Protein AF-A0A164TH46-F1 (afdb_monomer)

Foldseek 3Di:
DDDDDDDDDDPDPDPPDPPPPVVVVVVVVVVVVVVLQDQDDDPVDDPVCSVVVSVVCSVCVVPDDPDPVCPPPDPPDDDDDCPVPDDDDDDDDDDDDPVVVVVVD

Secondary structure (DSSP, 8-state):
-----------------PPPHHHHHHHHHHHHHHTT------TTS-HHHHHHHHHHHHHTTTTS-SSGGGTT--SS-------TTPPPPP-PPP---HHHHHH--

Organism: NCBI:txid35525

Radius of gyration: 31.92 Å; Cα contacts (8 Å, |Δi|>4): 15; chains: 1; bounding box: 46×37×109 Å

Sequence (105 aa):
MAFRIHPTHHFVNKFRSKPPLLIAKTIRIILAHFLKFEPVVISDVDTEFQVPLSKLLNGLHELFASKDSELGNTNLIKHTIDTQGRGPLRQRPYRVKKNQIQLLK

Structure (mmCIF, N/CA/C/O backbone):
data_AF-A0A164TH46-F1
#
_entry.id   AF-A0A164TH46-F1
#
loop_
_atom_site.group_PDB
_atom_site.id
_atom_site.type_symbol
_atom_site.label_atom_id
_atom_site.label_alt_id
_atom_site.label_comp_id
_atom_site.label_asym_id
_atom_site.label_entity_id
_atom_site.label_seq_id
_atom_site.pdbx_PDB_ins_code
_atom_site.Cartn_x
_atom_site.Cartn_y
_atom_site.Cartn_z
_atom_site.occupancy
_atom_site.B_iso_or_equiv
_atom_site.auth_seq_id
_atom_site.auth_comp_id
_atom_site.auth_asym_id
_atom_site.auth_atom_id
_atom_site.pdbx_PDB_model_num
ATOM 1 N N . MET A 1 1 ? 17.368 -0.839 -87.826 1.00 39.66 1 MET A N 1
ATOM 2 C CA . MET A 1 1 ? 16.289 -1.825 -87.590 1.00 39.66 1 MET A CA 1
ATOM 3 C C . MET A 1 1 ? 15.720 -1.572 -86.205 1.00 39.66 1 MET A C 1
ATOM 5 O O . MET A 1 1 ? 16.474 -1.618 -85.245 1.00 39.66 1 MET A O 1
ATOM 9 N N . ALA A 1 2 ? 14.447 -1.184 -86.118 1.00 45.12 2 ALA A N 1
ATOM 10 C CA . ALA A 1 2 ? 13.779 -0.818 -84.871 1.00 45.12 2 ALA A CA 1
ATOM 11 C C . ALA A 1 2 ? 12.990 -2.018 -84.333 1.00 45.12 2 ALA A C 1
ATOM 13 O O . ALA A 1 2 ? 12.201 -2.600 -85.075 1.00 45.12 2 ALA A O 1
ATOM 14 N N . PHE A 1 3 ? 13.176 -2.361 -83.057 1.00 39.69 3 PHE A N 1
ATOM 15 C CA . PHE A 1 3 ? 12.350 -3.352 -82.370 1.00 39.69 3 PHE A CA 1
ATOM 16 C C . PHE A 1 3 ? 11.459 -2.668 -81.334 1.00 39.69 3 PHE A C 1
ATOM 18 O O . PHE A 1 3 ? 11.908 -1.932 -80.459 1.00 39.69 3 PHE A O 1
ATOM 25 N N . ARG A 1 4 ? 10.162 -2.894 -81.526 1.00 41.31 4 ARG A N 1
ATOM 26 C CA . ARG A 1 4 ? 9.017 -2.352 -80.800 1.00 41.31 4 ARG A CA 1
ATOM 27 C C . ARG A 1 4 ? 8.765 -3.225 -79.569 1.00 41.31 4 ARG A C 1
ATOM 29 O O . ARG A 1 4 ? 8.612 -4.433 -79.722 1.00 41.31 4 ARG A O 1
ATOM 36 N N . ILE A 1 5 ? 8.689 -2.637 -78.377 1.00 52.75 5 ILE A N 1
ATOM 37 C CA . ILE A 1 5 ? 8.280 -3.345 -77.153 1.00 52.75 5 ILE A CA 1
ATOM 38 C C . ILE A 1 5 ? 6.852 -2.898 -76.816 1.00 52.75 5 ILE A C 1
ATOM 40 O O . ILE A 1 5 ? 6.593 -1.703 -76.684 1.00 52.75 5 ILE A O 1
ATOM 44 N N . HIS A 1 6 ? 5.920 -3.850 -76.733 1.00 46.22 6 HIS A N 1
ATOM 45 C CA . HIS A 1 6 ? 4.536 -3.612 -76.308 1.00 46.22 6 HIS A CA 1
ATOM 46 C C . HIS A 1 6 ? 4.397 -3.713 -74.772 1.00 46.22 6 HIS A C 1
ATOM 48 O O . HIS A 1 6 ? 5.138 -4.482 -74.159 1.00 46.22 6 HIS A O 1
ATOM 54 N N . PRO A 1 7 ? 3.458 -2.977 -74.139 1.00 68.12 7 PRO A N 1
ATOM 55 C CA . PRO A 1 7 ? 3.336 -2.892 -72.684 1.00 68.12 7 PRO A CA 1
ATOM 56 C C . PRO A 1 7 ? 2.164 -3.727 -72.144 1.00 68.12 7 PRO A C 1
ATOM 58 O O . PRO A 1 7 ? 1.053 -3.593 -72.638 1.00 68.12 7 PRO A O 1
ATOM 61 N N . THR A 1 8 ? 2.365 -4.505 -71.079 1.00 52.75 8 THR A N 1
ATOM 62 C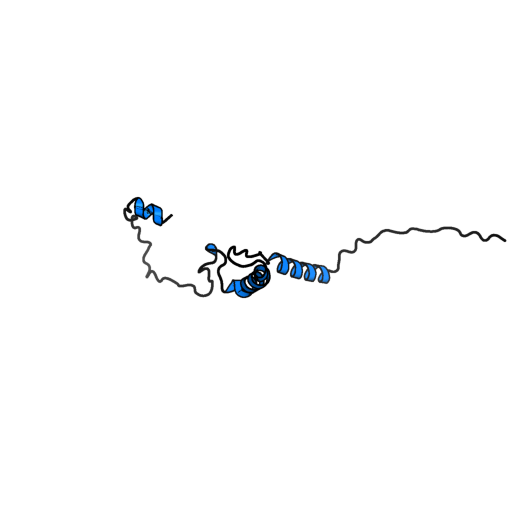 CA . THR A 1 8 ? 1.299 -5.104 -70.236 1.00 52.75 8 THR A CA 1
ATOM 63 C C . THR A 1 8 ? 1.954 -5.607 -68.940 1.00 52.75 8 THR A C 1
ATOM 65 O O . THR A 1 8 ? 3.032 -6.176 -69.027 1.00 52.75 8 THR A O 1
ATOM 68 N N . HIS A 1 9 ? 1.441 -5.525 -67.713 1.00 48.47 9 HIS A N 1
ATOM 69 C CA . HIS A 1 9 ? 0.189 -5.051 -67.134 1.00 48.47 9 HIS A CA 1
ATOM 70 C C . HIS A 1 9 ? 0.443 -4.896 -65.611 1.00 48.47 9 HIS A C 1
ATOM 72 O O . HIS A 1 9 ? 1.168 -5.692 -65.025 1.00 48.47 9 HIS A O 1
ATOM 78 N N . HIS A 1 10 ? -0.210 -3.915 -64.982 1.00 51.81 10 HIS A N 1
ATOM 79 C CA . HIS A 1 10 ? -0.622 -3.885 -63.568 1.00 51.81 10 HIS A CA 1
ATOM 80 C C . HIS A 1 10 ? 0.406 -4.171 -62.446 1.00 51.81 10 HIS A C 1
ATOM 82 O O . HIS A 1 10 ? 0.539 -5.287 -61.949 1.00 51.81 10 HIS A O 1
ATOM 88 N N . PHE A 1 11 ? 0.975 -3.099 -61.883 1.00 44.53 11 PHE A N 1
ATOM 89 C CA . PHE A 1 11 ? 1.498 -3.116 -60.513 1.00 44.53 11 PHE A CA 1
ATOM 90 C C . PHE A 1 11 ? 0.313 -3.012 -59.535 1.00 44.53 11 PHE A C 1
ATOM 92 O O . PHE A 1 11 ? -0.232 -1.932 -59.300 1.00 44.53 11 PHE A O 1
ATOM 99 N N . VAL A 1 12 ? -0.162 -4.147 -59.020 1.00 51.41 12 VAL A N 1
ATOM 100 C CA . VAL A 1 12 ? -1.200 -4.176 -57.981 1.00 51.41 12 VAL A CA 1
ATOM 101 C C . VAL A 1 12 ? -0.541 -3.913 -56.629 1.00 51.41 12 VAL A C 1
ATOM 103 O O . VAL A 1 12 ? 0.139 -4.771 -56.071 1.00 51.41 12 VAL A O 1
ATOM 106 N N . ASN A 1 13 ? -0.787 -2.726 -56.077 1.00 52.41 13 ASN A N 1
ATOM 107 C CA . ASN A 1 13 ? -0.523 -2.419 -54.675 1.00 52.41 13 ASN A CA 1
ATOM 108 C C . ASN A 1 13 ? -1.385 -3.328 -53.783 1.00 52.41 13 ASN A C 1
ATOM 110 O O . ASN A 1 13 ? -2.592 -3.117 -53.654 1.00 52.41 13 ASN A O 1
ATOM 114 N N . LYS A 1 14 ? -0.782 -4.337 -53.144 1.00 52.25 14 LYS A N 1
ATOM 115 C CA . LYS A 1 14 ? -1.473 -5.145 -52.125 1.00 52.25 14 LYS A CA 1
ATOM 116 C C . LYS A 1 14 ? -0.569 -5.548 -50.964 1.00 52.25 14 LYS A C 1
ATOM 118 O O . LYS A 1 14 ? -0.489 -6.715 -50.606 1.00 52.25 14 LYS A O 1
ATOM 123 N N . PHE A 1 15 ? 0.025 -4.567 -50.290 1.00 46.00 15 PHE A N 1
ATOM 124 C CA . PHE A 1 15 ? 0.522 -4.765 -48.925 1.00 46.00 15 PHE A CA 1
ATOM 125 C C . PHE A 1 15 ? -0.548 -4.356 -47.904 1.00 46.00 15 PHE A C 1
ATOM 127 O O . PHE A 1 15 ? -0.476 -3.325 -47.247 1.00 46.00 15 PHE A O 1
ATOM 134 N N . ARG A 1 16 ? -1.575 -5.200 -47.769 1.00 54.78 16 ARG A N 1
ATOM 135 C CA . ARG A 1 16 ? -2.364 -5.310 -46.529 1.00 54.78 16 ARG A CA 1
ATOM 136 C C . ARG A 1 16 ? -2.289 -6.749 -46.028 1.00 54.78 16 ARG A C 1
ATOM 138 O O . ARG A 1 16 ? -3.303 -7.427 -45.895 1.00 54.78 16 ARG A O 1
ATOM 145 N N . SER A 1 17 ? -1.081 -7.236 -45.768 1.00 54.84 17 SER A N 1
ATOM 146 C CA . SER A 1 17 ? -0.909 -8.443 -44.964 1.00 54.84 17 SER A CA 1
ATOM 147 C C . SER A 1 17 ? -1.011 -8.038 -43.496 1.00 54.84 17 SER A C 1
ATOM 149 O O . SER A 1 17 ? -0.112 -7.386 -42.966 1.00 54.84 17 SER A O 1
ATOM 151 N N . LYS A 1 18 ? -2.117 -8.394 -42.831 1.00 61.41 18 LYS A N 1
ATOM 152 C CA . LYS A 1 18 ? -2.158 -8.375 -41.363 1.00 61.41 18 LYS A CA 1
ATOM 153 C C . LYS A 1 18 ? -0.991 -9.247 -40.877 1.00 61.41 18 LYS A C 1
ATOM 155 O O . LYS A 1 18 ? -0.878 -10.373 -41.369 1.00 61.41 18 LYS A O 1
ATOM 160 N N . PRO A 1 19 ? -0.110 -8.752 -39.991 1.00 56.75 19 PRO A N 1
ATOM 161 C CA . PRO A 1 19 ? 1.031 -9.540 -39.556 1.00 56.75 19 PRO A CA 1
ATOM 162 C C . PRO A 1 19 ? 0.540 -10.831 -38.884 1.00 56.75 19 PRO A C 1
ATOM 164 O O . PRO A 1 19 ? -0.514 -10.823 -38.237 1.00 56.75 19 PRO A O 1
ATOM 167 N N . PRO A 1 20 ? 1.272 -11.947 -39.045 1.00 55.81 20 PRO A N 1
ATOM 168 C CA . PRO A 1 20 ? 0.910 -13.221 -38.444 1.00 55.81 20 PRO A CA 1
ATOM 169 C C . PRO A 1 20 ? 0.760 -13.064 -36.927 1.00 55.81 20 PRO A C 1
ATOM 171 O O . PRO A 1 20 ? 1.532 -12.356 -36.278 1.00 55.81 20 PRO A O 1
ATOM 174 N N . LEU A 1 21 ? -0.246 -13.743 -36.368 1.00 58.75 21 LEU A N 1
ATOM 175 C CA . LEU A 1 21 ? -0.675 -13.651 -34.964 1.00 58.75 21 LEU A CA 1
ATOM 176 C C . LEU A 1 21 ? 0.472 -13.796 -33.949 1.00 58.75 21 LEU A C 1
ATOM 178 O O . LEU A 1 21 ? 0.381 -13.243 -32.857 1.00 58.75 21 LEU A O 1
ATOM 182 N N . LEU A 1 22 ? 1.547 -14.502 -34.314 1.00 58.38 22 LEU A N 1
ATOM 183 C CA . LEU A 1 22 ? 2.764 -14.649 -33.513 1.00 58.38 22 LEU A CA 1
ATOM 184 C C . LEU A 1 22 ? 3.525 -13.322 -33.366 1.00 58.38 22 LEU A C 1
ATOM 186 O O . LEU A 1 22 ? 3.768 -12.909 -32.241 1.00 58.38 22 LEU A O 1
ATOM 190 N N . ILE A 1 23 ? 3.800 -12.607 -34.464 1.00 56.22 23 ILE A N 1
ATOM 191 C CA . ILE A 1 23 ? 4.513 -11.314 -34.450 1.00 56.22 23 ILE A CA 1
ATOM 192 C C . ILE A 1 23 ? 3.709 -10.270 -33.666 1.00 56.22 23 ILE A C 1
ATOM 194 O O . ILE A 1 23 ? 4.257 -9.545 -32.837 1.00 56.22 23 ILE A O 1
ATOM 198 N N . ALA A 1 24 ? 2.388 -10.240 -33.862 1.00 56.44 24 ALA A N 1
ATOM 199 C CA . ALA A 1 24 ? 1.506 -9.347 -33.116 1.00 56.44 24 ALA A CA 1
ATOM 200 C C . ALA A 1 24 ? 1.474 -9.669 -31.607 1.00 56.44 24 ALA A C 1
ATOM 202 O O . ALA A 1 24 ? 1.404 -8.751 -30.790 1.00 56.44 24 ALA A O 1
ATOM 203 N N . LYS A 1 25 ? 1.561 -10.952 -31.216 1.00 59.25 25 LYS A N 1
ATOM 204 C CA . LYS A 1 25 ? 1.638 -11.374 -29.805 1.00 59.25 25 LYS A CA 1
ATOM 205 C C . LYS A 1 25 ? 2.944 -10.932 -29.152 1.00 59.25 25 LYS 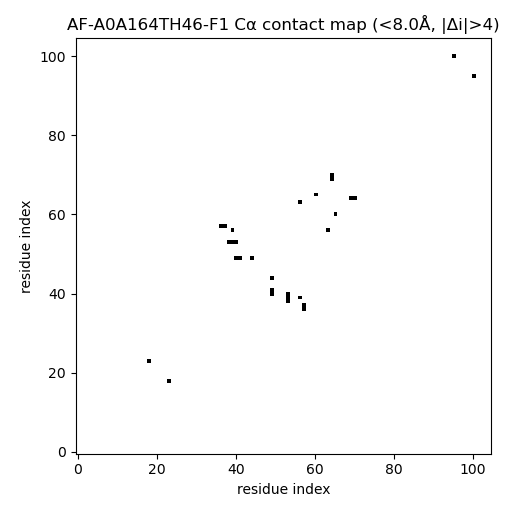A C 1
ATOM 207 O O . LYS A 1 25 ? 2.897 -10.376 -28.059 1.00 59.25 25 LYS A O 1
ATOM 212 N N . THR A 1 26 ? 4.084 -11.134 -29.811 1.00 63.44 26 THR A N 1
ATOM 213 C CA . THR A 1 26 ? 5.397 -10.773 -29.255 1.00 63.44 26 THR A CA 1
ATOM 214 C C . THR A 1 26 ? 5.549 -9.259 -29.127 1.00 63.44 26 THR A C 1
ATOM 216 O O . THR A 1 26 ? 5.961 -8.777 -28.077 1.00 63.44 26 THR A O 1
ATOM 219 N N . ILE A 1 27 ? 5.113 -8.498 -30.140 1.00 66.75 27 ILE A N 1
ATOM 220 C CA . ILE A 1 27 ? 5.082 -7.028 -30.092 1.00 66.75 27 ILE A CA 1
ATOM 221 C C . ILE A 1 27 ? 4.196 -6.542 -28.941 1.00 66.75 27 ILE A C 1
ATOM 223 O O . ILE A 1 27 ? 4.599 -5.651 -28.205 1.00 66.75 27 ILE A O 1
ATOM 227 N N . ARG A 1 28 ? 3.023 -7.157 -28.730 1.00 64.50 28 ARG A N 1
ATOM 228 C CA . ARG A 1 28 ? 2.109 -6.803 -27.633 1.00 64.50 28 ARG A CA 1
ATOM 229 C C . ARG A 1 28 ? 2.698 -7.088 -26.249 1.00 64.50 28 ARG A C 1
ATOM 231 O O . ARG A 1 28 ? 2.463 -6.303 -25.339 1.00 64.50 28 ARG A O 1
ATOM 238 N N . ILE A 1 29 ? 3.452 -8.176 -26.088 1.00 61.44 29 ILE A N 1
ATOM 239 C CA . ILE A 1 29 ? 4.138 -8.515 -24.829 1.00 61.44 29 ILE A CA 1
ATOM 240 C C . ILE A 1 29 ? 5.268 -7.520 -24.550 1.00 61.44 29 ILE A C 1
ATOM 242 O O . ILE A 1 29 ? 5.352 -6.993 -23.444 1.00 61.44 29 ILE A O 1
ATOM 246 N N . ILE A 1 30 ? 6.094 -7.221 -25.556 1.00 65.06 30 ILE A N 1
ATOM 247 C CA . ILE A 1 30 ? 7.199 -6.260 -25.436 1.00 65.06 30 ILE A CA 1
ATOM 248 C C . ILE A 1 30 ? 6.654 -4.858 -25.133 1.00 65.06 30 ILE A C 1
ATOM 250 O O . ILE A 1 30 ? 7.135 -4.207 -24.210 1.00 65.06 30 ILE A O 1
ATOM 254 N N . LEU A 1 31 ? 5.599 -4.426 -25.832 1.00 65.75 31 LEU A N 1
ATOM 255 C CA . LEU A 1 31 ? 4.906 -3.168 -25.544 1.00 65.75 31 LEU A CA 1
ATOM 256 C C . LEU A 1 31 ? 4.310 -3.157 -24.137 1.00 65.75 31 LEU A C 1
ATOM 258 O O . LEU A 1 31 ? 4.496 -2.185 -23.424 1.00 65.75 31 LEU A O 1
ATOM 262 N N . ALA A 1 32 ? 3.638 -4.224 -23.699 1.00 60.66 32 ALA A N 1
ATOM 263 C CA . ALA A 1 32 ? 3.061 -4.282 -22.356 1.00 60.66 32 ALA A CA 1
ATOM 264 C C . ALA A 1 32 ? 4.124 -4.262 -21.245 1.00 60.66 32 ALA A C 1
ATOM 266 O O . ALA A 1 32 ? 3.872 -3.711 -20.179 1.00 60.66 32 ALA A O 1
ATOM 267 N N . HIS A 1 33 ? 5.299 -4.849 -21.479 1.00 63.66 33 HIS A N 1
ATOM 268 C CA . HIS A 1 33 ? 6.424 -4.784 -20.547 1.00 63.66 33 HIS A CA 1
ATOM 269 C C . HIS A 1 33 ? 7.029 -3.375 -20.499 1.00 63.66 33 HIS A C 1
ATOM 271 O O . HIS A 1 33 ? 7.298 -2.855 -19.422 1.00 63.66 33 HIS A O 1
ATOM 277 N N . PHE A 1 34 ? 7.196 -2.734 -21.658 1.00 60.94 34 PHE A N 1
ATOM 278 C CA . PHE A 1 34 ? 7.740 -1.378 -21.760 1.00 60.94 34 PHE A CA 1
ATOM 279 C C . PHE A 1 34 ? 6.780 -0.313 -21.201 1.00 60.94 34 PHE A C 1
ATOM 281 O O . PHE A 1 34 ? 7.219 0.643 -20.577 1.00 60.94 34 PHE A O 1
ATOM 288 N N . LEU A 1 35 ? 5.466 -0.509 -21.351 1.00 61.88 35 LEU A N 1
ATOM 289 C CA . LEU A 1 35 ? 4.425 0.390 -20.835 1.00 61.88 35 LEU A CA 1
ATOM 290 C C . LEU A 1 35 ? 4.187 0.276 -19.321 1.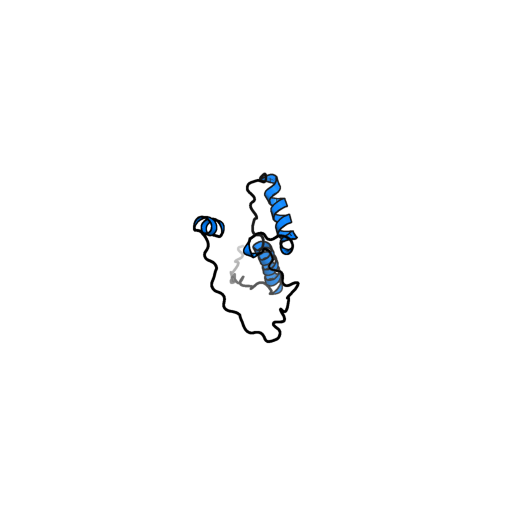00 61.88 35 LEU A C 1
ATOM 292 O O . LEU A 1 35 ? 3.464 1.094 -18.771 1.00 61.88 35 LEU A O 1
ATOM 296 N N . LYS A 1 36 ? 4.759 -0.726 -18.642 1.00 61.94 36 LYS A N 1
ATOM 297 C CA . LYS A 1 36 ? 4.746 -0.810 -17.169 1.00 61.94 36 LYS A CA 1
ATOM 298 C C . LYS A 1 36 ? 5.889 -0.031 -16.520 1.00 61.94 36 LYS A C 1
ATOM 300 O O . LYS A 1 36 ? 5.982 0.000 -15.297 1.00 61.94 36 LYS A O 1
ATOM 305 N N . PHE A 1 37 ? 6.783 0.541 -17.324 1.00 61.59 37 PHE A N 1
ATOM 306 C CA . PHE A 1 37 ? 7.910 1.306 -16.826 1.00 61.59 37 PHE A CA 1
ATOM 307 C C . PHE A 1 37 ? 7.456 2.732 -16.521 1.00 61.59 37 PHE A C 1
ATOM 309 O O . PHE A 1 37 ? 7.563 3.625 -17.357 1.00 61.59 37 PHE A O 1
ATOM 316 N N . GLU A 1 38 ? 6.931 2.933 -15.319 1.00 65.56 38 GLU A N 1
ATOM 317 C CA . GLU A 1 38 ? 6.718 4.279 -14.802 1.00 65.56 38 GLU A CA 1
ATOM 318 C C . GLU A 1 38 ? 8.067 4.817 -14.296 1.00 65.56 38 GLU A C 1
ATOM 320 O O . GLU A 1 38 ? 8.745 4.146 -13.504 1.00 65.56 38 GLU A O 1
ATOM 325 N N . PRO A 1 39 ? 8.525 5.986 -14.778 1.00 66.00 39 PRO A N 1
ATOM 326 C CA . PRO A 1 39 ? 9.761 6.579 -14.301 1.00 66.00 39 PRO A CA 1
ATOM 327 C C . PRO A 1 39 ? 9.548 7.102 -12.879 1.00 66.00 39 PRO A C 1
ATOM 329 O O . PRO A 1 39 ? 8.867 8.102 -12.657 1.00 66.00 39 PRO A O 1
ATOM 332 N N . VAL A 1 40 ? 10.150 6.424 -11.904 1.00 70.44 40 VAL A N 1
ATOM 333 C CA . VAL A 1 40 ? 10.238 6.926 -10.532 1.00 70.44 40 VAL A CA 1
ATOM 334 C C . VAL A 1 40 ? 11.264 8.057 -10.516 1.00 70.44 40 VAL A C 1
ATOM 336 O O . VAL A 1 40 ? 12.452 7.812 -10.718 1.00 70.44 40 VAL A O 1
ATOM 339 N N . VAL A 1 41 ? 10.802 9.293 -10.319 1.00 70.81 41 VAL A N 1
ATOM 340 C CA . VAL A 1 41 ? 11.660 10.483 -10.234 1.00 70.81 41 VAL A CA 1
ATOM 341 C C . VAL A 1 41 ? 11.833 10.854 -8.767 1.00 70.81 41 VAL A C 1
ATOM 343 O O . VAL A 1 41 ? 10.866 11.227 -8.106 1.00 70.81 41 VAL A O 1
ATOM 346 N N . ILE A 1 42 ? 13.062 10.752 -8.262 1.00 78.69 42 ILE A N 1
ATOM 347 C CA . ILE A 1 42 ? 13.414 11.120 -6.883 1.00 78.69 42 ILE A CA 1
ATOM 348 C C . ILE A 1 42 ? 14.269 12.383 -6.947 1.00 78.69 42 ILE A C 1
ATOM 350 O O . ILE A 1 42 ? 15.352 12.350 -7.520 1.00 78.69 42 ILE A O 1
ATOM 354 N N . SER A 1 43 ? 13.789 13.497 -6.392 1.00 79.00 43 SER A N 1
ATOM 355 C CA . SER A 1 43 ? 14.432 14.820 -6.508 1.00 79.00 43 SER A CA 1
ATOM 356 C C . SER A 1 43 ? 15.856 14.881 -5.955 1.00 79.00 43 SER A C 1
ATOM 358 O O . SER A 1 43 ? 16.648 15.702 -6.406 1.00 79.00 43 SER A O 1
ATOM 360 N N . ASP A 1 44 ? 16.177 14.002 -5.008 1.00 84.38 44 ASP A N 1
ATOM 361 C CA . ASP A 1 44 ? 17.395 14.078 -4.197 1.00 84.38 44 ASP A CA 1
ATOM 362 C C . ASP A 1 44 ? 18.541 13.218 -4.759 1.00 84.38 44 ASP A C 1
ATOM 364 O O . ASP A 1 44 ? 19.535 12.968 -4.081 1.00 84.38 44 ASP A O 1
ATOM 368 N N . VAL A 1 45 ? 18.394 12.725 -5.992 1.00 85.19 45 VAL A N 1
ATOM 369 C CA . VAL A 1 45 ? 19.355 11.836 -6.653 1.00 85.19 45 VAL A CA 1
ATOM 370 C C . VAL A 1 45 ? 19.880 12.498 -7.922 1.00 85.19 45 VAL A C 1
ATOM 372 O O . VAL A 1 45 ? 19.098 12.957 -8.760 1.00 85.19 45 VAL A O 1
ATOM 375 N N . ASP A 1 46 ? 21.203 12.497 -8.098 1.00 91.06 46 ASP A N 1
ATOM 376 C CA . ASP A 1 46 ? 21.838 13.036 -9.301 1.00 91.06 46 ASP A CA 1
ATOM 377 C C . ASP A 1 46 ? 21.286 12.378 -10.572 1.00 91.06 46 ASP A C 1
ATOM 379 O O . ASP A 1 46 ? 20.988 11.179 -10.615 1.00 91.06 46 ASP A O 1
ATOM 383 N N . THR A 1 47 ? 21.189 13.161 -11.648 1.00 86.62 47 THR A N 1
ATOM 384 C CA . THR A 1 47 ? 20.605 12.727 -12.928 1.00 86.62 47 THR A CA 1
ATOM 385 C C . THR A 1 47 ? 21.261 11.473 -13.505 1.00 86.62 47 THR A C 1
ATOM 387 O O . THR A 1 47 ? 20.593 10.689 -14.177 1.00 86.62 47 THR A O 1
ATOM 390 N N . GLU A 1 48 ? 22.544 11.253 -13.211 1.00 90.06 48 GLU A N 1
ATOM 391 C CA . GLU A 1 48 ? 23.308 10.084 -13.659 1.00 90.06 48 GLU A CA 1
ATOM 392 C C . GLU A 1 48 ? 22.786 8.767 -13.059 1.00 90.06 48 GLU A C 1
ATOM 394 O O . GLU A 1 48 ? 22.833 7.722 -13.712 1.00 90.06 48 GLU A O 1
ATOM 399 N N . PHE A 1 49 ? 22.215 8.808 -11.850 1.00 88.44 49 PHE A N 1
ATOM 400 C CA . PHE A 1 49 ? 21.736 7.619 -11.141 1.00 88.44 49 PHE A CA 1
ATOM 401 C C . PHE A 1 49 ? 20.230 7.370 -11.288 1.00 88.44 49 PHE A C 1
ATOM 403 O O . PHE A 1 49 ? 19.757 6.289 -10.940 1.00 88.44 49 PHE A O 1
ATOM 410 N N . GLN A 1 50 ? 19.468 8.303 -11.862 1.00 86.50 50 GLN A N 1
ATOM 411 C CA . GLN A 1 50 ? 18.009 8.176 -12.019 1.00 86.50 50 GLN A CA 1
ATOM 412 C C . GLN A 1 50 ? 17.597 6.949 -12.850 1.00 86.50 50 GL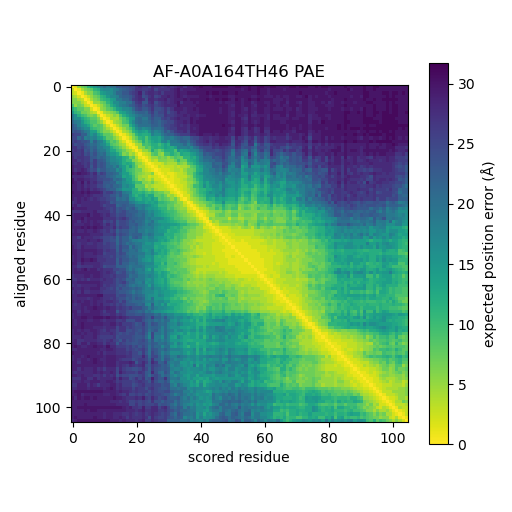N A C 1
ATOM 414 O O . GLN A 1 50 ? 16.663 6.217 -12.510 1.00 86.50 50 GLN A O 1
ATOM 419 N N . VAL A 1 51 ? 18.313 6.678 -13.944 1.00 85.56 51 VAL A N 1
ATOM 420 C CA . VAL A 1 51 ? 18.026 5.541 -14.836 1.00 85.56 51 VAL A CA 1
ATOM 421 C C . VAL A 1 51 ? 18.301 4.187 -14.162 1.00 85.56 51 VAL A C 1
ATOM 423 O O . VAL A 1 51 ? 17.406 3.337 -14.155 1.00 85.56 51 VAL A O 1
ATOM 426 N N . PRO A 1 52 ? 19.486 3.931 -13.573 1.00 89.56 52 PRO A N 1
ATOM 427 C CA . PRO A 1 52 ? 19.719 2.674 -12.864 1.00 89.56 52 PRO A CA 1
ATOM 428 C C . PRO A 1 52 ? 18.825 2.521 -11.625 1.00 89.56 52 PRO A C 1
ATOM 430 O O . PRO A 1 52 ? 18.366 1.411 -11.356 1.00 89.56 52 PRO A O 1
ATOM 433 N N . LEU A 1 53 ? 18.515 3.612 -10.918 1.00 86.88 53 LEU A N 1
ATOM 434 C CA . LEU A 1 53 ? 17.631 3.586 -9.753 1.00 86.88 53 LEU A CA 1
ATOM 435 C C . LEU A 1 53 ? 16.189 3.225 -10.124 1.00 86.88 53 LEU A C 1
ATOM 437 O O . LEU A 1 53 ? 15.618 2.315 -9.528 1.00 86.88 53 LEU A O 1
ATOM 441 N N . SER A 1 54 ? 15.616 3.866 -11.144 1.00 85.12 54 SER A N 1
ATOM 442 C CA . SER A 1 54 ? 14.263 3.534 -11.618 1.00 85.12 54 SER A CA 1
ATOM 443 C C . SER A 1 54 ? 14.168 2.082 -12.091 1.00 85.12 54 SER A C 1
ATOM 445 O O . SER A 1 54 ? 13.204 1.387 -11.778 1.00 85.12 54 SER A O 1
ATOM 447 N N . LYS A 1 55 ? 15.205 1.571 -12.767 1.00 86.19 55 LYS A N 1
ATOM 448 C CA . LYS A 1 55 ? 15.283 0.158 -13.159 1.00 86.19 55 LYS A CA 1
ATOM 449 C C . LYS A 1 55 ? 15.320 -0.786 -11.952 1.00 86.19 55 LYS A C 1
ATOM 451 O O . LYS A 1 55 ? 14.662 -1.824 -11.988 1.00 86.19 55 LYS A O 1
ATOM 456 N N . LEU A 1 56 ? 16.069 -0.439 -10.904 1.00 87.81 56 LEU A N 1
ATOM 457 C CA . LEU A 1 56 ? 16.148 -1.224 -9.670 1.00 87.81 56 LEU A CA 1
ATOM 458 C C . LEU A 1 56 ? 14.804 -1.247 -8.932 1.00 87.81 56 LEU A C 1
ATOM 460 O O . LEU A 1 56 ? 14.310 -2.323 -8.607 1.00 87.81 56 LEU A O 1
ATOM 464 N N . LEU A 1 57 ? 14.200 -0.077 -8.706 1.00 85.31 57 LEU A N 1
ATOM 465 C CA . LEU A 1 57 ? 12.936 0.053 -7.975 1.00 85.31 57 LEU A CA 1
ATOM 466 C C . LEU A 1 57 ? 11.792 -0.659 -8.698 1.00 85.31 57 LEU A C 1
ATOM 468 O O . LEU A 1 57 ? 11.038 -1.395 -8.071 1.00 85.31 57 LEU A O 1
ATOM 472 N N . ASN A 1 58 ? 11.730 -0.539 -10.026 1.00 83.69 58 ASN A N 1
ATOM 473 C CA . ASN A 1 58 ? 10.742 -1.255 -10.830 1.00 83.69 58 ASN A CA 1
ATOM 474 C C . ASN A 1 58 ? 10.976 -2.77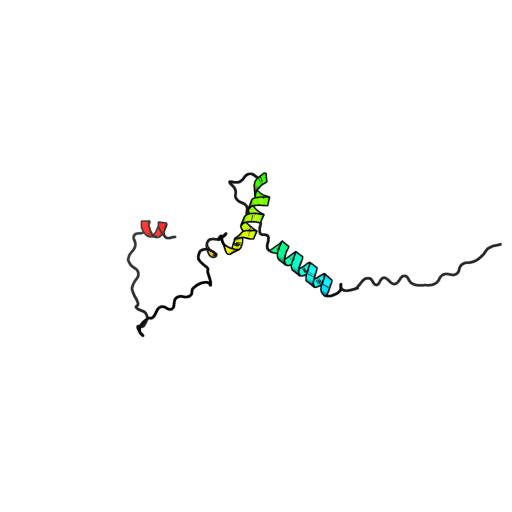9 -10.821 1.00 83.69 58 ASN A C 1
ATOM 476 O O . ASN A 1 58 ? 10.017 -3.547 -10.854 1.00 83.69 58 ASN A O 1
ATOM 480 N N . GLY A 1 59 ? 12.231 -3.238 -10.735 1.00 85.31 59 GLY A N 1
ATOM 481 C CA . GLY A 1 59 ? 12.560 -4.661 -10.577 1.00 85.31 59 GLY A CA 1
ATOM 482 C C . GLY A 1 59 ? 12.204 -5.235 -9.201 1.00 85.31 59 GLY A C 1
ATOM 483 O O . GLY A 1 59 ? 11.973 -6.435 -9.082 1.00 85.31 59 GLY A O 1
ATOM 484 N N . LEU A 1 60 ? 12.129 -4.381 -8.178 1.00 85.00 60 LEU A N 1
ATOM 485 C CA . LEU A 1 60 ? 11.787 -4.732 -6.797 1.00 85.00 60 LEU A CA 1
ATOM 486 C C . LEU A 1 60 ? 10.412 -4.179 -6.386 1.00 85.00 60 LEU A C 1
ATOM 488 O O . LEU A 1 60 ? 10.135 -4.025 -5.198 1.00 85.00 60 LEU A O 1
ATOM 492 N N . HIS A 1 61 ? 9.535 -3.907 -7.358 1.00 81.19 61 HIS A N 1
ATOM 493 C CA . HIS A 1 61 ? 8.211 -3.320 -7.126 1.00 81.19 61 HIS A CA 1
ATOM 494 C C . HIS A 1 61 ? 7.320 -4.193 -6.224 1.00 81.19 61 HIS A C 1
ATOM 496 O O . HIS A 1 61 ? 6.419 -3.700 -5.558 1.00 81.19 61 HIS A O 1
ATOM 502 N N . GLU A 1 62 ? 7.549 -5.506 -6.176 1.00 77.31 62 GLU A N 1
ATOM 503 C CA . GLU A 1 62 ? 6.819 -6.396 -5.260 1.00 77.31 62 GLU A CA 1
ATOM 504 C C . GLU A 1 62 ? 7.251 -6.240 -3.791 1.00 77.31 62 GLU A C 1
ATOM 506 O O . GLU A 1 62 ? 6.532 -6.671 -2.892 1.00 77.31 62 GLU A O 1
ATOM 511 N N . LEU A 1 63 ? 8.415 -5.632 -3.538 1.00 81.50 63 LEU A N 1
ATOM 512 C CA . LEU A 1 63 ? 8.996 -5.465 -2.203 1.00 81.50 63 LEU A CA 1
ATOM 513 C C . LEU A 1 63 ? 8.798 -4.055 -1.642 1.00 81.50 63 LEU A C 1
ATOM 515 O O . LEU A 1 63 ? 8.667 -3.898 -0.428 1.00 81.50 63 LEU A O 1
ATOM 519 N N . PHE A 1 64 ? 8.787 -3.036 -2.504 1.00 79.69 64 PHE A N 1
ATOM 520 C CA . PHE A 1 64 ? 8.675 -1.637 -2.100 1.00 79.69 64 PHE A CA 1
ATOM 521 C C . PHE A 1 64 ? 7.355 -1.029 -2.566 1.00 79.69 64 PHE A C 1
ATOM 523 O O . PHE A 1 64 ? 7.014 -1.095 -3.743 1.00 79.69 64 PHE A O 1
ATOM 530 N N . ALA A 1 65 ? 6.647 -0.378 -1.644 1.00 80.31 65 ALA A 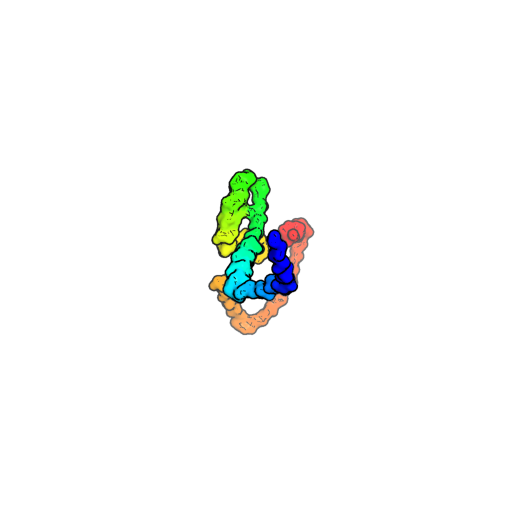N 1
ATOM 531 C CA . ALA A 1 65 ? 5.506 0.460 -1.983 1.00 80.31 65 ALA A CA 1
ATOM 532 C C . ALA A 1 65 ? 6.012 1.792 -2.553 1.00 80.31 65 ALA A C 1
ATOM 534 O O . ALA A 1 65 ? 6.750 2.515 -1.884 1.00 80.31 65 ALA A O 1
ATOM 535 N N . SER A 1 66 ? 5.613 2.110 -3.783 1.00 77.81 66 SER A N 1
ATOM 536 C CA . SER A 1 66 ? 5.927 3.394 -4.423 1.00 77.81 66 SER A CA 1
ATOM 537 C C . SER A 1 66 ? 4.926 4.486 -4.037 1.00 77.81 66 SER A C 1
ATOM 539 O O . SER A 1 66 ? 5.235 5.676 -4.078 1.00 77.81 66 SER A O 1
ATOM 541 N N . LYS A 1 67 ? 3.716 4.067 -3.652 1.00 79.38 67 LYS A N 1
ATOM 542 C CA . LYS A 1 67 ? 2.600 4.918 -3.234 1.00 79.38 67 LYS A CA 1
ATOM 543 C C . LYS A 1 67 ? 2.074 4.455 -1.885 1.00 79.38 67 LYS A C 1
ATOM 545 O O . LYS A 1 67 ? 2.036 3.257 -1.609 1.00 79.38 67 LYS A O 1
ATOM 550 N N . ASP A 1 68 ? 1.526 5.381 -1.107 1.00 81.44 68 ASP A N 1
ATOM 551 C CA . ASP A 1 68 ? 0.900 5.063 0.184 1.00 81.44 68 ASP A CA 1
ATOM 552 C C . ASP A 1 68 ? -0.236 4.033 0.056 1.00 81.44 68 ASP A C 1
ATOM 554 O O . ASP A 1 68 ? -0.454 3.225 0.953 1.00 81.44 68 ASP A O 1
ATOM 558 N N . SER A 1 69 ? -0.931 4.001 -1.088 1.00 80.19 69 SER A N 1
ATOM 559 C CA . SER A 1 69 ? -1.986 3.017 -1.378 1.00 80.19 69 SER A CA 1
ATOM 560 C C . SER A 1 69 ? -1.486 1.575 -1.512 1.00 80.19 69 SER A C 1
ATOM 562 O O . SER A 1 69 ? -2.279 0.637 -1.443 1.00 80.19 69 SER A O 1
ATOM 564 N N . GLU A 1 70 ? -0.195 1.391 -1.777 1.00 78.12 70 GLU A N 1
ATOM 565 C CA . GLU A 1 70 ? 0.445 0.082 -1.937 1.00 78.12 70 GLU A CA 1
ATOM 566 C C . GLU A 1 70 ? 1.000 -0.434 -0.601 1.00 78.12 70 GLU A C 1
ATOM 568 O O . GLU A 1 70 ? 1.272 -1.627 -0.457 1.00 78.12 70 GLU A O 1
ATOM 573 N N . LEU A 1 71 ? 1.118 0.439 0.406 1.00 81.88 71 LEU A N 1
ATOM 574 C CA . LEU A 1 71 ? 1.666 0.099 1.710 1.00 81.88 71 LEU A CA 1
ATOM 575 C C . LEU A 1 71 ? 0.753 -0.887 2.454 1.00 81.88 71 LEU A C 1
ATOM 577 O O . LEU A 1 71 ? -0.421 -0.622 2.703 1.00 81.88 71 LEU A O 1
ATOM 581 N N . GLY A 1 72 ? 1.301 -2.045 2.828 1.00 75.38 72 GLY A N 1
ATOM 582 C CA . GLY A 1 72 ? 0.581 -3.069 3.594 1.00 75.38 72 GLY A CA 1
ATOM 583 C C . GLY A 1 72 ? -0.496 -3.832 2.811 1.00 75.38 72 GLY A C 1
ATOM 584 O O . GLY A 1 72 ? -1.134 -4.722 3.376 1.00 75.38 72 GLY A O 1
ATOM 585 N N . ASN A 1 73 ? -0.681 -3.549 1.517 1.00 72.81 73 ASN A N 1
ATOM 586 C CA . ASN A 1 73 ? -1.605 -4.285 0.660 1.00 72.81 73 ASN A CA 1
ATOM 587 C C . ASN A 1 73 ? -0.980 -5.619 0.224 1.00 72.81 73 ASN A C 1
ATOM 589 O O . ASN A 1 73 ? -0.410 -5.741 -0.859 1.00 72.81 73 ASN A O 1
ATOM 593 N N . THR A 1 74 ? -1.065 -6.628 1.092 1.00 74.12 74 THR A N 1
ATOM 594 C CA . THR A 1 74 ? -0.567 -7.978 0.803 1.00 74.12 74 THR A CA 1
ATOM 595 C C . THR A 1 74 ? -1.715 -8.984 0.802 1.00 74.12 74 THR A C 1
ATOM 597 O O . THR A 1 74 ? -2.566 -8.990 1.686 1.00 74.12 74 THR A O 1
ATOM 600 N N . ASN A 1 75 ? -1.727 -9.886 -0.182 1.00 68.56 75 ASN A N 1
ATOM 601 C CA . ASN A 1 75 ? -2.651 -11.028 -0.207 1.00 68.56 75 ASN A CA 1
ATOM 602 C C . ASN A 1 75 ? -2.091 -12.256 0.539 1.00 68.56 75 ASN A C 1
ATOM 604 O O . ASN A 1 75 ? -2.654 -13.343 0.428 1.00 68.56 75 ASN A O 1
ATOM 608 N N . LEU A 1 76 ? -0.976 -12.098 1.262 1.00 78.38 76 LEU A N 1
ATOM 609 C CA . LEU A 1 76 ? -0.212 -13.203 1.846 1.00 78.38 76 LEU A CA 1
ATOM 610 C C . LEU A 1 76 ? -0.943 -13.869 3.013 1.00 78.38 76 LEU A C 1
ATOM 612 O O . LEU A 1 76 ? -0.887 -15.087 3.158 1.00 78.38 76 LEU A O 1
ATOM 616 N N . ILE A 1 77 ? -1.625 -13.081 3.848 1.00 81.00 77 ILE A N 1
ATOM 617 C CA . ILE A 1 77 ?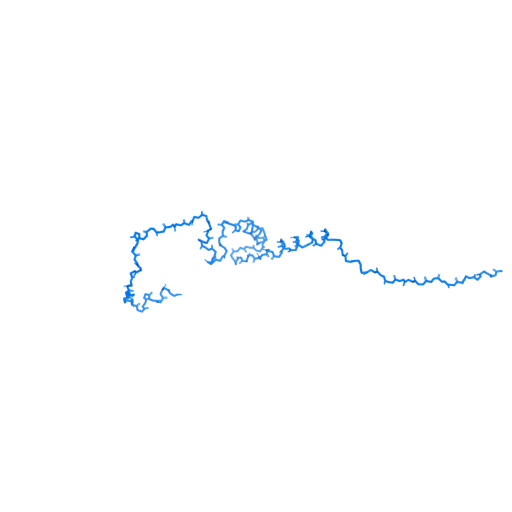 -2.279 -13.577 5.058 1.00 81.00 77 ILE A CA 1
ATOM 618 C C . ILE A 1 77 ? -3.633 -12.890 5.209 1.00 81.00 77 ILE A C 1
ATOM 620 O O . ILE A 1 77 ? -3.729 -11.666 5.248 1.00 81.00 77 ILE A O 1
ATOM 624 N N . LYS A 1 78 ? -4.695 -13.692 5.324 1.00 85.25 78 LYS A N 1
ATOM 625 C CA . LYS A 1 78 ? -6.024 -13.223 5.724 1.00 85.25 78 LYS A CA 1
ATOM 626 C C . LYS A 1 78 ? -6.317 -13.754 7.116 1.00 85.25 78 LYS A C 1
ATOM 628 O O . LYS A 1 78 ? -6.354 -14.966 7.319 1.00 85.25 78 LYS A O 1
ATOM 633 N N . HIS A 1 79 ? -6.540 -12.856 8.065 1.00 85.12 79 HIS A N 1
ATOM 634 C CA . HIS A 1 79 ? -6.960 -13.239 9.406 1.00 85.12 79 HIS A CA 1
ATOM 635 C C . HIS A 1 79 ? -8.482 -13.333 9.461 1.00 85.12 79 HIS A C 1
ATOM 637 O O . HIS A 1 79 ? -9.185 -12.392 9.097 1.00 85.12 79 HIS A O 1
ATOM 643 N N . THR A 1 80 ? -8.987 -14.469 9.937 1.00 90.94 80 THR A N 1
ATOM 644 C CA . THR A 1 80 ? -10.393 -14.579 10.329 1.00 90.94 80 THR A CA 1
ATOM 645 C C . THR A 1 80 ? -10.493 -14.132 11.778 1.00 90.94 80 THR A C 1
ATOM 647 O O . THR A 1 80 ? -9.820 -14.690 12.643 1.00 90.94 80 THR A O 1
ATOM 650 N N . ILE A 1 81 ? -11.302 -13.110 12.043 1.00 92.25 81 ILE A N 1
ATOM 651 C CA . ILE A 1 81 ? -11.596 -12.681 13.410 1.00 92.25 81 ILE A CA 1
ATOM 652 C C . ILE A 1 81 ? -12.807 -13.484 13.874 1.00 92.25 81 ILE A C 1
ATOM 654 O O . ILE A 1 81 ? -13.912 -13.282 13.373 1.00 92.25 81 ILE A O 1
ATOM 658 N N . ASP A 1 82 ? -12.590 -14.402 14.811 1.00 93.75 82 ASP A N 1
ATOM 659 C CA . ASP A 1 82 ? -13.677 -15.155 15.428 1.00 93.75 82 ASP A CA 1
ATOM 660 C C . ASP A 1 82 ? -14.453 -14.246 16.387 1.00 93.75 82 ASP A C 1
ATOM 662 O O . ASP A 1 82 ? -13.962 -13.841 17.444 1.00 93.75 82 ASP A O 1
ATOM 666 N N . THR A 1 83 ? -15.674 -13.890 15.996 1.00 93.56 83 THR A N 1
ATOM 667 C CA . THR A 1 83 ? -16.549 -13.035 16.797 1.00 93.56 83 THR A CA 1
ATOM 668 C C . THR A 1 83 ? -17.340 -13.812 17.845 1.00 93.56 83 THR A C 1
ATOM 670 O O . THR A 1 83 ? -18.070 -13.188 18.614 1.00 93.56 83 THR A O 1
ATOM 673 N N . GLN A 1 84 ? -17.223 -15.146 17.913 1.00 95.12 84 GLN A N 1
ATOM 674 C CA . GLN A 1 84 ? -17.984 -16.004 18.831 1.00 95.12 84 GLN A CA 1
ATOM 675 C C . GLN A 1 84 ? -19.502 -15.751 18.751 1.00 95.12 84 GLN A C 1
ATOM 677 O O . GLN A 1 84 ? -20.205 -15.735 19.761 1.00 95.12 84 GLN A O 1
ATOM 682 N N . GLY A 1 85 ? -20.007 -15.436 17.553 1.00 92.50 85 GLY A N 1
ATOM 683 C CA . GLY A 1 85 ? -21.415 -15.090 17.332 1.00 92.50 85 GLY A CA 1
ATOM 684 C C . GLY A 1 85 ? -21.843 -13.721 17.880 1.00 92.50 85 GLY A C 1
ATOM 685 O O . GLY A 1 85 ? -23.031 -13.398 17.856 1.00 92.50 85 GLY A O 1
ATOM 686 N N . ARG A 1 86 ? -20.913 -12.887 18.363 1.00 92.88 86 ARG A N 1
ATOM 687 C CA . ARG A 1 86 ? -21.217 -11.525 18.819 1.00 92.88 86 ARG A CA 1
ATOM 688 C C . ARG A 1 86 ? -21.447 -10.610 17.621 1.00 92.88 86 ARG A C 1
ATOM 690 O O . ARG A 1 86 ? -20.627 -10.534 16.707 1.00 92.88 86 ARG A O 1
ATOM 697 N N . GLY A 1 87 ? -22.564 -9.890 17.651 1.00 93.50 87 GLY A N 1
ATOM 698 C CA . GLY A 1 87 ? -22.872 -8.864 16.660 1.00 93.50 87 GLY A CA 1
ATOM 699 C C . GLY A 1 87 ? -22.003 -7.605 16.817 1.00 93.50 87 GLY A C 1
ATOM 700 O O . GLY A 1 87 ? -21.314 -7.438 17.827 1.00 93.50 87 GLY A O 1
ATOM 701 N N . PRO A 1 88 ? -22.049 -6.684 15.841 1.00 94.75 88 PRO A N 1
ATOM 702 C CA . PRO A 1 88 ? -21.323 -5.420 15.910 1.00 94.75 88 PRO A CA 1
ATOM 703 C C . PRO A 1 88 ? -21.721 -4.582 17.132 1.00 94.75 88 PRO A C 1
ATOM 705 O O . PRO A 1 88 ? -22.907 -4.364 17.391 1.00 94.75 88 PRO A O 1
ATOM 708 N N . LEU A 1 89 ? -20.731 -4.045 17.848 1.00 93.31 89 LEU A N 1
ATOM 709 C CA . LEU A 1 89 ? -20.959 -3.116 18.952 1.00 93.31 89 LEU A CA 1
ATOM 710 C C . LEU A 1 89 ? -20.902 -1.672 18.446 1.00 93.31 89 LEU A C 1
ATOM 712 O O . LEU A 1 89 ? -19.863 -1.208 17.978 1.00 93.31 89 LEU A O 1
ATOM 716 N N . ARG A 1 90 ? -22.006 -0.928 18.567 1.00 93.75 90 ARG A N 1
ATOM 717 C CA . ARG A 1 90 ? -22.018 0.504 18.234 1.00 93.75 90 ARG A CA 1
ATOM 718 C C . ARG A 1 90 ? -21.460 1.311 19.404 1.00 93.75 90 ARG A C 1
ATOM 720 O O . ARG A 1 90 ? -22.044 1.316 20.484 1.00 93.75 90 ARG A O 1
ATOM 727 N N . GLN A 1 91 ? -20.375 2.043 19.169 1.00 94.69 91 GLN A N 1
ATOM 728 C CA . GLN A 1 91 ? -19.820 3.016 20.112 1.00 94.69 91 GLN A CA 1
ATOM 729 C C . GLN A 1 91 ? -19.815 4.412 19.486 1.00 94.69 91 GLN A C 1
ATOM 731 O O . GLN A 1 91 ? -19.602 4.569 18.283 1.00 94.69 91 GLN A O 1
ATOM 736 N N . ARG A 1 92 ? -20.089 5.442 20.296 1.00 93.88 92 ARG A N 1
ATOM 737 C CA . ARG A 1 92 ? -19.980 6.836 19.845 1.00 93.88 92 ARG A CA 1
ATOM 738 C C . ARG A 1 92 ? -18.495 7.214 19.763 1.00 93.88 92 ARG A C 1
ATOM 740 O O . ARG A 1 92 ? -17.772 6.899 20.707 1.00 93.88 92 ARG A O 1
ATOM 747 N N . PRO A 1 93 ? -18.042 7.915 18.708 1.00 91.94 93 PRO A N 1
ATOM 748 C CA . PRO A 1 93 ? -16.691 8.462 18.669 1.00 91.94 93 PRO A CA 1
ATOM 749 C C . PRO A 1 93 ? -16.413 9.351 19.887 1.00 91.94 93 PRO A C 1
ATOM 751 O O . PRO A 1 93 ? -17.292 10.094 20.338 1.00 91.94 93 PRO A O 1
ATOM 754 N N . TYR A 1 94 ? -15.187 9.299 20.407 1.00 91.06 94 TYR A N 1
ATOM 755 C CA . TYR A 1 94 ? -14.765 10.185 21.488 1.00 91.06 94 TYR A CA 1
ATOM 756 C C . TYR A 1 94 ? -14.766 11.650 21.037 1.00 91.06 94 TYR A C 1
ATOM 758 O O . TYR A 1 94 ? -14.529 11.969 19.871 1.00 91.06 94 TYR A O 1
ATOM 766 N N . ARG A 1 95 ? -15.006 12.569 21.981 1.00 89.25 95 ARG A N 1
ATOM 767 C CA . ARG A 1 95 ? -14.824 14.003 21.730 1.00 89.25 95 ARG A CA 1
ATOM 768 C C . ARG A 1 95 ? -13.328 14.310 21.666 1.00 89.25 95 ARG A C 1
ATOM 770 O O . ARG A 1 95 ? -12.635 14.182 22.670 1.00 89.25 95 ARG A O 1
ATOM 777 N N . VAL A 1 96 ? -12.854 14.740 20.501 1.00 88.50 96 VAL A N 1
ATOM 778 C CA . VAL A 1 96 ? -11.449 15.099 20.249 1.00 88.50 96 VAL A CA 1
ATOM 779 C C . VAL A 1 96 ? -11.312 16.627 20.177 1.00 88.50 96 VAL A C 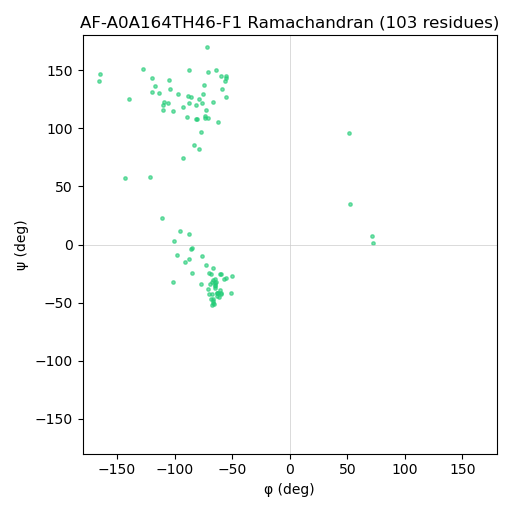1
ATOM 781 O O . VAL A 1 96 ? -12.198 17.308 19.655 1.00 88.50 96 VAL A O 1
ATOM 784 N N . LYS A 1 97 ? -10.225 17.200 20.717 1.00 88.12 97 LYS A N 1
ATOM 785 C CA . LYS A 1 97 ? -9.971 18.657 20.662 1.00 88.12 97 LYS A CA 1
ATOM 786 C C . LYS A 1 97 ? -9.615 19.088 19.229 1.00 88.12 97 LYS A C 1
ATOM 788 O O . LYS A 1 97 ? -8.957 18.341 18.511 1.00 88.12 97 LYS A O 1
ATOM 793 N N . LYS A 1 98 ? -9.962 20.321 18.827 1.00 82.62 98 LYS A N 1
ATOM 794 C CA . LYS A 1 98 ? -9.694 20.851 17.466 1.00 82.62 98 LYS A CA 1
ATOM 795 C C . LYS A 1 98 ? -8.236 20.681 17.011 1.00 82.62 98 LYS A C 1
ATOM 797 O O . LYS A 1 98 ? -8.009 20.270 15.881 1.00 82.62 98 LYS A O 1
ATOM 802 N N . ASN A 1 99 ? -7.274 20.929 17.897 1.00 80.94 99 ASN A N 1
ATOM 803 C CA . ASN A 1 99 ? -5.845 20.859 17.571 1.00 80.94 99 ASN A CA 1
ATOM 804 C C . ASN A 1 99 ? -5.386 19.424 17.253 1.00 80.94 99 ASN A C 1
ATOM 806 O O . ASN A 1 99 ? -4.501 19.228 16.436 1.00 80.94 99 ASN A O 1
ATOM 810 N N . GLN A 1 100 ? -6.013 18.416 17.866 1.00 78.00 100 GLN A N 1
ATOM 811 C CA . GLN A 1 100 ? -5.724 17.005 17.586 1.00 78.00 100 GLN A CA 1
ATOM 812 C C . GLN A 1 100 ? -6.358 16.554 16.264 1.00 78.00 100 GLN A C 1
ATOM 814 O O . GLN A 1 100 ? -5.7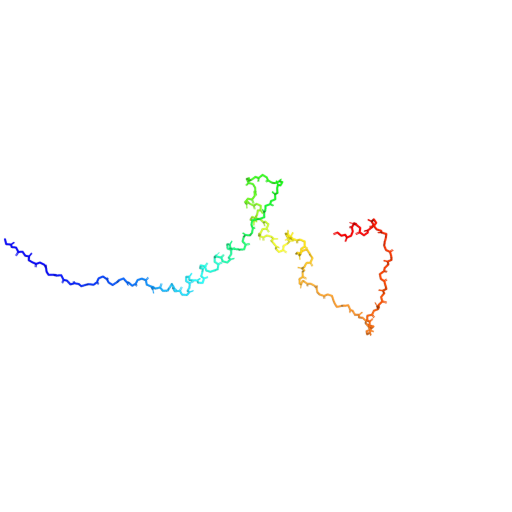69 15.766 15.539 1.00 78.00 100 GLN A O 1
ATOM 819 N N . ILE A 1 101 ? -7.531 17.093 15.915 1.00 79.19 101 ILE A N 1
ATOM 820 C CA . ILE A 1 101 ? -8.193 16.812 14.631 1.00 79.19 101 ILE A CA 1
ATOM 821 C C . ILE A 1 101 ? -7.357 17.328 13.450 1.00 79.19 101 ILE A C 1
ATOM 823 O O . ILE A 1 101 ? -7.389 16.726 12.385 1.00 79.19 101 ILE A O 1
ATOM 827 N N . GLN A 1 102 ? -6.613 18.424 13.621 1.00 75.19 102 GLN A N 1
ATOM 828 C CA . GLN A 1 102 ? -5.751 18.972 12.566 1.00 75.19 102 GLN A CA 1
ATOM 829 C C . GLN A 1 102 ? -4.544 18.083 12.239 1.00 75.19 102 GLN A C 1
ATOM 831 O O . GLN A 1 102 ? -4.063 18.149 11.120 1.00 75.19 102 GLN A O 1
ATOM 836 N N . LEU A 1 103 ? -4.084 17.254 13.181 1.00 73.00 103 LEU A N 1
ATOM 837 C CA . LEU A 1 103 ? -2.955 16.330 12.991 1.00 73.00 103 LEU A CA 1
ATOM 838 C C . LEU A 1 103 ? -3.374 14.966 12.418 1.00 73.00 103 LEU A C 1
ATOM 840 O O . LEU A 1 103 ? -2.522 14.167 12.053 1.00 73.00 103 LEU A O 1
ATOM 844 N N . LEU A 1 104 ? -4.678 14.679 12.403 1.00 70.44 104 LEU A N 1
ATOM 845 C CA . LEU A 1 104 ? -5.260 13.421 11.919 1.00 70.44 104 LEU A CA 1
ATOM 846 C C . LEU A 1 104 ? -5.840 13.545 10.498 1.00 70.44 104 LEU A C 1
ATOM 848 O O . LEU A 1 104 ? -6.480 12.608 10.023 1.00 70.44 104 LEU A O 1
ATOM 852 N N . LYS A 1 105 ? -5.690 14.713 9.871 1.00 57.25 105 LYS A N 1
ATOM 853 C CA . LYS A 1 105 ? -6.146 15.026 8.514 1.00 57.25 105 LYS A CA 1
ATOM 854 C C . LYS A 1 105 ? -4.950 15.180 7.599 1.00 57.25 105 LYS A C 1
ATOM 856 O O . LYS A 1 105 ? -5.109 14.795 6.425 1.00 57.25 105 LYS A O 1
#

Solvent-accessible surface area (backbone atoms only — not comparable to full-atom values): 7488 Å² total; per-residue (Å²): 138,88,85,86,82,86,90,86,80,82,91,76,90,74,90,78,73,77,72,57,72,64,62,54,48,53,52,50,51,53,49,55,59,59,72,66,65,70,82,61,81,59,92,92,54,61,80,86,50,44,64,64,48,31,53,50,51,64,74,40,47,94,79,47,60,93,46,79,86,48,55,88,72,62,91,84,71,83,83,84,81,84,55,87,87,58,74,91,82,91,76,82,82,79,91,74,57,73,76,60,55,65,77,76,109

pLDDT: mean 73.58, std 15.4, range [39.66, 95.12]

Mean predicted aligned error: 16.97 Å